Protein AF-A0A2T0BJA9-F1 (afdb_monomer)

Foldseek 3Di:
DCVVVVVVVVVVVVVVVVVVVVPVVPVVVVVVVVVVVVVVVVVVVVVVVVVVVVVVVVVVVVVVVVVVVVVVPDDDDDPPPPPDDPPDDDDDDDDDDPVVVVVVLVPDDLLVVLVVCVVVVDDLVVNCVVSVNDSVVSVVSVVVPPD

Mean predicted aligned error: 21.57 Å

pLDDT: mean 74.93, std 18.42, range [36.31, 97.69]

Structure (mmCIF, N/CA/C/O backbone):
data_AF-A0A2T0BJA9-F1
#
_entry.id   AF-A0A2T0BJA9-F1
#
loop_
_atom_site.group_PDB
_atom_site.id
_atom_site.type_symbol
_atom_site.label_atom_id
_atom_site.label_alt_id
_atom_site.label_comp_id
_atom_site.label_asym_id
_atom_site.label_entity_id
_atom_site.label_seq_id
_atom_site.pdbx_PDB_ins_code
_atom_site.Cartn_x
_atom_site.Cartn_y
_atom_site.Cartn_z
_atom_site.occupancy
_atom_site.B_iso_or_equiv
_atom_site.auth_seq_id
_atom_site.auth_comp_id
_atom_site.auth_asym_id
_atom_site.auth_atom_id
_atom_site.pdbx_PDB_model_num
ATOM 1 N N . MET A 1 1 ? 40.123 -14.153 -54.283 1.00 77.38 1 MET A N 1
ATOM 2 C CA . MET A 1 1 ? 40.657 -13.188 -53.294 1.00 77.38 1 MET A CA 1
ATOM 3 C C . MET A 1 1 ? 39.979 -13.432 -51.940 1.00 77.38 1 MET A C 1
ATOM 5 O O . MET A 1 1 ? 38.873 -12.943 -51.744 1.00 77.38 1 MET A O 1
ATOM 9 N N . PRO A 1 2 ? 40.587 -14.212 -51.026 1.00 87.75 2 PRO A N 1
ATOM 10 C CA . PRO A 1 2 ? 39.988 -14.612 -49.734 1.00 87.75 2 PRO A CA 1
ATOM 11 C C . PRO A 1 2 ? 39.623 -13.434 -48.807 1.00 87.75 2 PRO A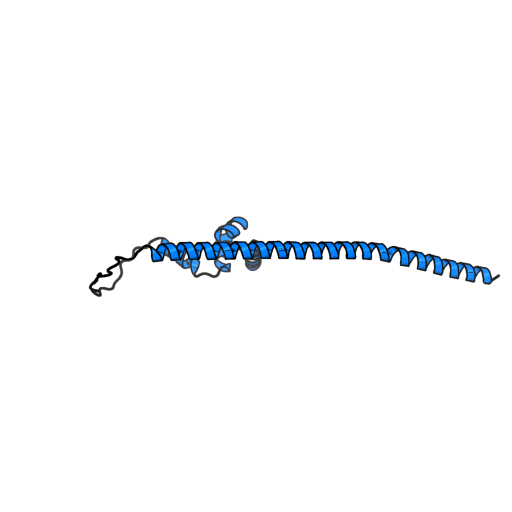 C 1
ATOM 13 O O . PRO A 1 2 ? 38.774 -13.559 -47.932 1.00 87.75 2 PRO A O 1
ATOM 16 N N . ILE A 1 3 ? 40.210 -12.264 -49.055 1.00 93.00 3 ILE A N 1
ATOM 17 C CA . ILE A 1 3 ? 40.018 -11.020 -48.299 1.00 93.00 3 ILE A CA 1
ATOM 18 C C . ILE A 1 3 ? 38.550 -10.542 -48.316 1.00 93.00 3 ILE A C 1
ATOM 20 O O . ILE A 1 3 ? 38.050 -10.044 -47.311 1.00 93.00 3 ILE A O 1
ATOM 24 N N . ILE A 1 4 ? 37.824 -10.749 -49.422 1.00 92.31 4 ILE A N 1
ATOM 25 C CA . ILE A 1 4 ? 36.409 -10.347 -49.554 1.00 92.31 4 ILE A CA 1
ATOM 26 C C . ILE A 1 4 ? 35.492 -11.154 -48.625 1.00 92.31 4 ILE A C 1
ATOM 28 O O . ILE A 1 4 ? 34.552 -10.599 -48.057 1.00 92.31 4 ILE A O 1
ATOM 32 N N . LEU A 1 5 ? 35.789 -12.443 -48.420 1.00 90.31 5 LEU A N 1
ATOM 33 C CA . LEU A 1 5 ? 35.011 -13.298 -47.519 1.00 90.31 5 LEU A CA 1
ATOM 34 C C . LEU A 1 5 ? 35.143 -12.839 -46.059 1.00 90.31 5 LEU A C 1
ATOM 36 O O . LEU A 1 5 ? 34.159 -12.809 -45.325 1.00 90.31 5 LEU A O 1
ATOM 40 N N . ILE A 1 6 ? 36.353 -12.437 -45.661 1.00 93.38 6 ILE A N 1
ATOM 41 C CA . ILE A 1 6 ? 36.651 -11.951 -44.307 1.00 93.38 6 ILE A CA 1
ATOM 42 C C . ILE A 1 6 ? 35.906 -10.639 -44.026 1.00 93.38 6 ILE A C 1
ATOM 44 O O . ILE A 1 6 ? 35.308 -10.484 -42.962 1.00 93.38 6 ILE A O 1
ATOM 48 N N . ILE A 1 7 ? 35.884 -9.721 -44.997 1.00 95.25 7 ILE A N 1
ATOM 49 C CA . ILE A 1 7 ? 35.172 -8.439 -44.884 1.00 95.25 7 ILE A CA 1
ATOM 50 C C . ILE A 1 7 ? 33.663 -8.656 -44.731 1.00 95.25 7 ILE A C 1
ATOM 52 O O . ILE A 1 7 ? 33.044 -8.037 -43.866 1.00 95.25 7 ILE A O 1
ATOM 56 N N . MET A 1 8 ? 33.073 -9.564 -45.516 1.00 93.25 8 MET A N 1
ATOM 57 C CA . MET A 1 8 ? 31.647 -9.876 -45.388 1.00 93.25 8 MET A CA 1
ATOM 58 C C . MET A 1 8 ? 31.304 -10.533 -44.048 1.00 93.25 8 MET A C 1
ATOM 60 O O . MET A 1 8 ? 30.294 -10.181 -43.441 1.00 93.25 8 MET A O 1
ATOM 64 N N . GLY A 1 9 ? 32.158 -11.431 -43.545 1.00 93.00 9 GLY A N 1
ATOM 65 C CA . GLY A 1 9 ? 31.988 -12.027 -42.218 1.00 93.00 9 GLY A CA 1
ATOM 66 C C . GLY A 1 9 ? 32.018 -10.983 -41.097 1.00 93.00 9 GLY A C 1
ATOM 67 O O . GLY A 1 9 ? 31.141 -10.975 -40.234 1.00 93.00 9 GLY A O 1
ATOM 68 N N . ALA A 1 10 ? 32.972 -10.049 -41.147 1.00 94.06 10 ALA A N 1
ATOM 69 C CA . ALA A 1 10 ? 33.064 -8.954 -40.182 1.00 94.06 10 ALA A CA 1
ATOM 70 C C . ALA A 1 10 ? 31.842 -8.015 -40.238 1.00 94.06 10 ALA A C 1
ATOM 72 O O . ALA A 1 10 ? 31.322 -7.613 -39.195 1.00 94.06 10 ALA A O 1
ATOM 73 N N . LEU A 1 11 ? 31.343 -7.712 -41.442 1.00 94.94 11 LEU A N 1
ATOM 74 C CA . LEU A 1 11 ? 30.115 -6.935 -41.645 1.00 94.94 11 LEU A CA 1
ATOM 75 C C . LEU A 1 11 ? 28.895 -7.625 -41.029 1.00 94.94 11 LEU A C 1
ATOM 77 O O . LEU A 1 11 ? 28.136 -6.979 -40.309 1.00 94.94 11 LEU A O 1
ATOM 81 N N . LEU A 1 12 ? 28.722 -8.928 -41.259 1.00 92.38 12 LEU A N 1
ATOM 82 C CA . LEU A 1 12 ? 27.624 -9.713 -40.685 1.00 92.38 12 LEU A CA 1
ATOM 83 C C . LEU A 1 12 ? 27.652 -9.710 -39.154 1.00 92.38 12 LEU A C 1
ATOM 85 O O . LEU A 1 12 ? 26.620 -9.467 -38.530 1.00 92.38 12 LEU A O 1
ATOM 89 N N . ILE A 1 13 ? 28.827 -9.907 -38.552 1.00 92.62 13 ILE A N 1
ATOM 90 C CA . ILE A 1 13 ? 29.009 -9.850 -37.094 1.00 92.62 13 ILE A CA 1
ATOM 91 C C . ILE A 1 13 ? 28.630 -8.464 -36.560 1.00 92.62 13 ILE A C 1
ATOM 93 O O . ILE A 1 13 ? 27.876 -8.357 -35.593 1.00 92.62 13 ILE A O 1
ATOM 97 N N . PHE A 1 14 ? 29.095 -7.395 -37.214 1.00 93.81 14 PHE A N 1
ATOM 98 C CA . PHE A 1 14 ? 28.789 -6.024 -36.809 1.00 93.81 14 PHE A CA 1
ATOM 99 C C . PHE A 1 14 ? 27.290 -5.701 -36.907 1.00 93.81 14 PHE A C 1
ATOM 101 O O . PHE A 1 14 ? 26.711 -5.137 -35.974 1.00 93.81 14 PHE A O 1
ATOM 108 N N . PHE A 1 15 ? 26.643 -6.077 -38.013 1.00 91.19 15 PHE A N 1
ATOM 109 C CA . PHE A 1 15 ? 25.207 -5.875 -38.207 1.00 91.19 15 PHE A CA 1
ATOM 110 C C . PHE A 1 15 ? 24.373 -6.666 -37.196 1.00 91.19 15 PHE A C 1
ATOM 112 O O . PHE A 1 15 ? 23.424 -6.119 -36.633 1.00 91.19 15 PHE A O 1
ATOM 119 N N . ASN A 1 16 ? 24.741 -7.920 -36.930 1.00 89.25 16 ASN A N 1
ATOM 120 C CA . ASN A 1 16 ? 24.032 -8.779 -35.987 1.00 89.25 16 ASN A CA 1
ATOM 121 C C . ASN A 1 16 ? 24.165 -8.268 -34.542 1.00 89.25 16 ASN A C 1
ATOM 123 O O . ASN A 1 16 ? 23.160 -8.110 -33.850 1.00 89.25 16 ASN A O 1
ATOM 127 N N . TYR A 1 17 ? 25.376 -7.879 -34.129 1.00 88.44 17 TYR A N 1
ATOM 128 C CA . TYR A 1 17 ? 25.616 -7.265 -32.821 1.00 88.44 17 TYR A CA 1
ATOM 129 C C . TYR A 1 17 ? 24.804 -5.975 -32.625 1.00 88.44 17 TYR A C 1
ATOM 131 O O . TYR A 1 17 ? 24.186 -5.762 -31.580 1.00 88.44 17 TYR A O 1
ATOM 139 N N . LYS A 1 18 ? 24.758 -5.114 -33.651 1.00 85.38 18 LYS A N 1
ATOM 140 C CA . LYS A 1 18 ? 23.982 -3.868 -33.611 1.00 85.38 18 LYS A CA 1
ATOM 141 C C . LYS A 1 18 ? 22.472 -4.116 -33.538 1.00 85.38 18 LYS A C 1
ATOM 143 O O . LYS A 1 18 ? 21.776 -3.326 -32.903 1.00 85.38 18 LYS A O 1
ATOM 148 N N . ALA A 1 19 ? 21.971 -5.172 -34.180 1.00 83.00 19 ALA A N 1
ATOM 149 C CA . ALA A 1 19 ? 20.563 -5.552 -34.120 1.00 83.00 19 ALA A CA 1
ATOM 150 C C . ALA A 1 19 ? 20.167 -6.022 -32.710 1.00 83.00 19 ALA A C 1
ATOM 152 O O . ALA A 1 19 ? 19.215 -5.486 -32.152 1.00 83.00 19 ALA A O 1
ATOM 153 N N . ILE A 1 20 ? 20.955 -6.913 -32.097 1.00 79.31 20 ILE A N 1
ATOM 154 C CA . ILE A 1 20 ? 20.700 -7.453 -30.747 1.00 79.31 20 ILE A CA 1
ATOM 155 C C . ILE A 1 20 ? 20.652 -6.336 -29.694 1.00 79.31 20 ILE A C 1
ATOM 157 O O . ILE A 1 20 ? 19.699 -6.235 -28.925 1.00 79.31 20 ILE A O 1
ATOM 161 N N . LYS A 1 21 ? 21.628 -5.420 -29.716 1.00 75.50 21 LYS A N 1
ATOM 162 C CA . LYS A 1 21 ? 21.721 -4.327 -28.734 1.00 75.50 21 LYS A CA 1
ATOM 163 C C . LYS A 1 21 ? 20.567 -3.311 -28.822 1.00 75.50 21 LYS A C 1
ATOM 165 O O . LYS A 1 21 ? 20.347 -2.531 -27.893 1.00 75.50 21 LYS A O 1
ATOM 170 N N . LYS A 1 22 ? 19.843 -3.256 -29.945 1.00 69.56 22 LYS A N 1
ATOM 171 C CA . LYS A 1 22 ? 18.754 -2.290 -30.150 1.00 69.56 22 LYS A CA 1
ATOM 172 C C . LYS A 1 22 ? 17.497 -2.656 -29.350 1.00 69.56 22 LYS A C 1
ATOM 174 O O . LYS A 1 22 ? 16.802 -1.745 -28.901 1.00 69.56 22 LYS A O 1
ATOM 179 N N . ASP A 1 23 ? 17.254 -3.943 -29.112 1.00 64.31 23 ASP A N 1
ATOM 180 C CA . ASP A 1 23 ? 16.003 -4.434 -28.516 1.00 64.31 23 ASP A CA 1
ATOM 181 C C . ASP A 1 23 ? 15.988 -4.389 -26.976 1.00 64.31 23 ASP A C 1
ATOM 183 O O . ASP A 1 23 ? 14.931 -4.221 -26.361 1.00 64.31 23 ASP A O 1
ATOM 187 N N . GLU A 1 24 ? 17.156 -4.425 -26.331 1.00 65.44 24 GLU A N 1
ATOM 188 C CA . GLU A 1 24 ? 17.304 -4.455 -24.864 1.00 65.44 24 GLU A CA 1
ATOM 189 C C . GLU A 1 24 ? 16.768 -3.188 -24.163 1.00 65.44 24 GLU A C 1
ATOM 191 O O . GLU A 1 24 ? 16.335 -3.220 -23.004 1.00 65.44 24 GLU A O 1
ATOM 196 N N . ASN A 1 25 ? 16.741 -2.060 -24.878 1.00 68.19 25 ASN A N 1
ATOM 197 C CA . ASN A 1 25 ? 16.317 -0.768 -24.331 1.00 68.19 25 ASN A CA 1
ATOM 198 C C . ASN A 1 25 ? 14.789 -0.632 -24.216 1.00 68.19 25 ASN A C 1
ATOM 200 O O . ASN A 1 25 ? 14.304 0.160 -23.407 1.00 68.19 25 ASN A O 1
ATOM 204 N N . THR A 1 26 ? 14.016 -1.399 -24.991 1.00 76.69 26 THR A N 1
ATOM 205 C CA . THR A 1 26 ? 12.551 -1.252 -25.055 1.00 76.69 26 THR A CA 1
ATOM 206 C C . THR A 1 26 ? 11.876 -1.897 -23.847 1.00 76.69 26 THR A C 1
ATOM 208 O O . THR A 1 26 ? 11.103 -1.246 -23.143 1.00 76.69 26 THR A O 1
ATOM 211 N N . PHE A 1 27 ? 12.211 -3.155 -23.547 1.00 81.69 27 PHE A N 1
ATOM 212 C CA . PHE A 1 27 ? 11.632 -3.877 -22.410 1.00 81.69 27 PHE A CA 1
ATOM 213 C C . PHE A 1 27 ? 12.085 -3.291 -21.066 1.00 81.69 27 PHE A C 1
ATOM 215 O O . PHE A 1 27 ? 11.270 -3.090 -20.165 1.00 81.69 27 PHE A O 1
ATOM 222 N N . SER A 1 28 ? 13.368 -2.932 -20.958 1.00 83.50 28 SER A N 1
ATOM 223 C CA . SER A 1 28 ? 13.940 -2.319 -19.754 1.00 83.50 28 SER A CA 1
ATOM 224 C C . SER A 1 28 ? 13.260 -0.994 -19.399 1.00 83.50 28 SER A C 1
ATOM 226 O O . SER A 1 28 ? 12.970 -0.738 -18.228 1.00 83.50 28 SER A O 1
ATOM 228 N N . ASN A 1 29 ? 12.938 -0.168 -20.401 1.00 85.06 29 ASN A N 1
ATOM 229 C CA . ASN A 1 29 ? 12.218 1.087 -20.185 1.00 85.06 29 ASN A CA 1
ATOM 230 C C . ASN A 1 29 ? 10.774 0.864 -19.723 1.00 85.06 29 ASN A C 1
ATOM 232 O O . ASN A 1 29 ? 10.329 1.533 -18.788 1.00 85.06 29 ASN A O 1
ATOM 236 N N . VAL A 1 30 ? 10.056 -0.090 -20.324 1.00 86.38 30 VAL A N 1
ATOM 237 C CA . VAL A 1 30 ? 8.686 -0.438 -19.910 1.00 86.38 30 VAL A CA 1
ATOM 238 C C . VAL A 1 30 ? 8.671 -0.980 -18.478 1.00 86.38 30 VAL A C 1
ATOM 240 O O . VAL A 1 30 ? 7.840 -0.567 -17.668 1.00 86.38 30 VAL A O 1
ATOM 243 N N . LEU A 1 31 ? 9.630 -1.842 -18.127 1.00 86.31 31 LEU A N 1
ATOM 244 C CA . LEU A 1 31 ? 9.762 -2.385 -16.776 1.00 86.31 31 LEU A CA 1
ATOM 245 C C . LEU A 1 31 ? 10.079 -1.289 -15.752 1.00 86.31 31 LEU A C 1
ATOM 247 O O . LEU A 1 31 ? 9.467 -1.245 -14.686 1.00 86.31 31 LEU A O 1
ATOM 251 N N . LYS A 1 32 ? 10.996 -0.372 -16.083 1.00 87.75 32 LYS A N 1
ATOM 252 C CA . LYS A 1 32 ? 11.338 0.776 -15.233 1.00 87.75 32 LYS A CA 1
ATOM 253 C C . LYS A 1 32 ? 10.132 1.689 -15.005 1.00 87.75 32 LYS A C 1
ATOM 255 O O . LYS A 1 32 ? 9.915 2.131 -13.879 1.00 87.75 32 LYS A O 1
ATOM 260 N N . TYR A 1 33 ? 9.344 1.950 -16.049 1.00 86.00 33 TYR A N 1
ATOM 261 C CA . TYR A 1 33 ? 8.125 2.749 -15.941 1.00 86.00 33 TYR A CA 1
ATOM 262 C C . TYR A 1 33 ? 7.095 2.074 -15.029 1.00 86.00 33 TYR A C 1
ATOM 264 O O . TYR A 1 33 ? 6.633 2.698 -14.077 1.00 86.00 33 TYR A O 1
ATOM 272 N N . LYS A 1 34 ? 6.810 0.787 -15.260 1.00 87.50 34 LYS A N 1
ATOM 273 C CA . LYS A 1 34 ? 5.849 0.017 -14.460 1.00 87.50 34 LYS A CA 1
ATOM 274 C C . LYS A 1 34 ? 6.280 -0.117 -12.998 1.00 87.50 34 LYS A C 1
ATOM 276 O O . LYS A 1 34 ? 5.452 -0.004 -12.105 1.00 87.50 34 LYS A O 1
ATOM 281 N N . LYS A 1 35 ? 7.577 -0.316 -12.742 1.00 85.81 35 LYS A N 1
ATOM 282 C CA . LYS A 1 35 ? 8.131 -0.368 -11.381 1.00 85.81 35 LYS A CA 1
ATOM 283 C C . LYS A 1 35 ? 7.907 0.944 -10.629 1.00 85.81 35 LYS A C 1
ATOM 285 O O . LYS A 1 35 ? 7.482 0.908 -9.484 1.00 85.81 35 LYS A O 1
ATOM 290 N N . ARG A 1 36 ? 8.170 2.084 -11.276 1.00 89.44 36 ARG A N 1
ATOM 291 C CA . ARG A 1 36 ? 7.941 3.409 -10.683 1.00 89.44 36 ARG A CA 1
ATOM 292 C C . ARG A 1 36 ? 6.461 3.652 -10.378 1.00 89.44 36 ARG A C 1
ATOM 294 O O . ARG A 1 36 ? 6.155 4.132 -9.300 1.00 89.44 36 ARG A O 1
ATOM 301 N N . ASP A 1 37 ? 5.570 3.276 -11.291 1.00 89.88 37 ASP A N 1
ATOM 302 C CA . ASP A 1 37 ? 4.120 3.419 -11.103 1.00 89.88 37 ASP A CA 1
ATOM 303 C C . ASP A 1 37 ? 3.602 2.611 -9.895 1.00 89.88 37 ASP A C 1
ATOM 305 O O . ASP A 1 37 ? 2.847 3.125 -9.073 1.00 89.88 37 ASP A O 1
ATOM 309 N N . ILE A 1 38 ? 4.093 1.376 -9.716 1.00 86.06 38 ILE A N 1
ATOM 310 C CA . ILE A 1 38 ? 3.791 0.555 -8.529 1.00 86.06 38 ILE A CA 1
ATOM 311 C C . ILE A 1 38 ? 4.291 1.234 -7.246 1.00 86.06 38 ILE A C 1
ATOM 313 O O . ILE A 1 38 ? 3.554 1.297 -6.266 1.00 86.06 38 ILE A O 1
ATOM 317 N N . THR A 1 39 ? 5.513 1.776 -7.249 1.00 91.00 39 THR A N 1
ATOM 318 C CA . THR A 1 39 ? 6.059 2.498 -6.089 1.00 91.00 39 THR A CA 1
ATOM 319 C C . THR A 1 39 ? 5.225 3.734 -5.740 1.00 91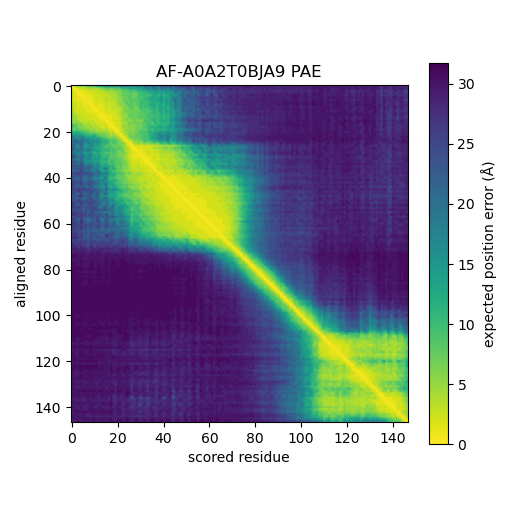.00 39 THR A C 1
ATOM 321 O O . THR A 1 39 ? 4.916 3.950 -4.570 1.00 91.00 39 THR A O 1
ATOM 324 N N . ASP A 1 40 ? 4.798 4.518 -6.732 1.00 91.81 40 ASP A N 1
ATOM 325 C CA . ASP A 1 40 ? 3.947 5.693 -6.506 1.00 91.81 40 ASP A CA 1
ATOM 326 C C . ASP A 1 40 ? 2.568 5.294 -5.946 1.00 91.81 40 ASP A C 1
ATOM 328 O O . ASP A 1 40 ? 2.017 5.979 -5.077 1.00 91.81 40 ASP A O 1
ATOM 332 N N . PHE A 1 41 ? 2.012 4.168 -6.406 1.00 93.69 41 PHE A N 1
ATOM 333 C CA . PHE A 1 41 ? 0.768 3.610 -5.876 1.00 93.69 41 PHE A CA 1
ATOM 334 C C . PHE A 1 41 ? 0.906 3.163 -4.415 1.00 93.69 41 PHE A C 1
ATOM 336 O O . PHE A 1 41 ? 0.050 3.492 -3.594 1.00 93.69 41 PHE A O 1
ATOM 343 N N . GLU A 1 42 ? 1.988 2.461 -4.067 1.00 93.69 42 GLU A N 1
ATOM 344 C CA . GLU A 1 42 ? 2.266 2.029 -2.690 1.00 93.69 42 GLU A CA 1
ATOM 345 C C . GLU A 1 42 ? 2.372 3.218 -1.727 1.00 93.69 42 GLU A C 1
ATOM 347 O O . GLU A 1 42 ? 1.794 3.183 -0.639 1.00 93.69 42 GLU A O 1
ATOM 352 N N . VAL A 1 43 ? 3.038 4.301 -2.144 1.00 93.88 43 VAL A N 1
ATOM 353 C CA . VAL A 1 43 ? 3.151 5.535 -1.349 1.00 93.88 43 VAL A CA 1
ATOM 354 C C . VAL A 1 43 ? 1.780 6.177 -1.127 1.00 93.88 43 VAL A C 1
ATOM 356 O O . VAL A 1 43 ? 1.442 6.528 0.005 1.00 93.88 43 VAL A O 1
ATOM 359 N N . LYS A 1 44 ? 0.954 6.291 -2.176 1.00 95.31 44 LYS A N 1
ATOM 360 C CA . LYS A 1 44 ? -0.410 6.835 -2.057 1.00 95.31 44 LYS A CA 1
ATOM 361 C C . LYS A 1 44 ? -1.298 5.977 -1.158 1.00 95.31 44 LYS A C 1
ATOM 363 O O . LYS A 1 44 ? -2.024 6.518 -0.328 1.00 95.31 44 LYS A O 1
ATOM 368 N N . LEU A 1 45 ? -1.221 4.653 -1.282 1.00 96.12 45 LEU A N 1
ATOM 369 C CA . LEU A 1 45 ? -1.960 3.724 -0.427 1.00 96.12 45 LEU A CA 1
ATOM 370 C C . LEU A 1 45 ? -1.520 3.835 1.039 1.00 96.12 45 LEU A C 1
ATOM 372 O O . LEU A 1 45 ? -2.358 3.772 1.938 1.00 96.12 45 LEU A O 1
ATOM 376 N N . GLY A 1 46 ? -0.221 4.028 1.280 1.00 96.00 46 GLY A N 1
ATOM 377 C CA . GLY A 1 46 ? 0.325 4.311 2.605 1.00 96.00 46 GLY A CA 1
ATOM 378 C C . GLY A 1 46 ? -0.250 5.590 3.213 1.00 96.00 46 GLY A C 1
ATOM 379 O O . GLY A 1 46 ? -0.669 5.569 4.368 1.00 96.00 46 GLY A O 1
ATOM 380 N N . GLY A 1 47 ? -0.344 6.665 2.422 1.00 96.62 47 GL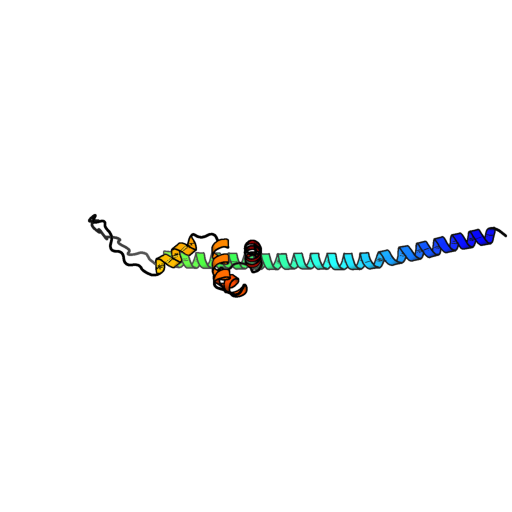Y A N 1
ATOM 381 C CA . GLY A 1 47 ? -0.996 7.915 2.826 1.00 96.62 47 GLY A CA 1
ATOM 382 C C . GLY A 1 47 ? -2.459 7.710 3.223 1.00 96.62 47 GLY A C 1
ATOM 383 O O . GLY A 1 47 ? -2.839 8.039 4.337 1.00 96.62 47 GLY A O 1
ATOM 384 N N . ILE A 1 48 ? -3.245 7.038 2.378 1.00 97.12 48 ILE A N 1
ATOM 385 C CA . ILE A 1 48 ? -4.662 6.749 2.664 1.00 97.12 48 ILE A CA 1
ATOM 386 C C . ILE A 1 48 ? -4.823 5.954 3.968 1.00 97.12 48 ILE A C 1
ATOM 388 O O . ILE A 1 48 ? -5.689 6.264 4.781 1.00 97.12 48 ILE A O 1
ATOM 392 N N . ARG A 1 49 ? -3.990 4.929 4.195 1.00 96.00 49 ARG A N 1
ATOM 393 C CA . ARG A 1 49 ? -4.041 4.141 5.439 1.00 96.00 49 ARG A CA 1
ATOM 394 C C . ARG A 1 49 ? -3.694 4.973 6.667 1.00 96.00 49 ARG A C 1
ATOM 396 O O . ARG A 1 49 ? -4.288 4.751 7.718 1.00 96.00 49 ARG A O 1
ATOM 403 N N . LYS A 1 50 ? -2.739 5.897 6.538 1.00 96.69 50 LYS A N 1
ATOM 404 C CA . LYS A 1 50 ? -2.381 6.833 7.603 1.00 96.69 50 LYS A CA 1
ATOM 405 C C . LYS A 1 50 ? -3.566 7.744 7.931 1.00 96.69 50 LYS A C 1
ATOM 407 O O . LYS A 1 50 ? -3.974 7.774 9.085 1.00 96.69 50 LYS A O 1
ATOM 412 N N . ASP A 1 51 ? -4.158 8.385 6.927 1.00 97.62 51 ASP A N 1
ATOM 413 C CA . ASP A 1 51 ? -5.293 9.299 7.109 1.00 97.62 51 ASP A CA 1
ATOM 414 C C . ASP A 1 51 ? -6.503 8.573 7.731 1.00 97.62 51 ASP A C 1
ATOM 416 O O . ASP A 1 51 ? -7.163 9.087 8.632 1.00 97.62 51 ASP A O 1
ATOM 420 N N . MET A 1 52 ? -6.764 7.328 7.310 1.00 97.19 52 MET A N 1
ATOM 421 C CA . MET A 1 52 ? -7.800 6.478 7.910 1.00 97.19 52 MET A CA 1
ATOM 422 C C . MET A 1 52 ? -7.509 6.132 9.373 1.00 97.19 52 MET A C 1
ATOM 424 O O . MET A 1 52 ? -8.427 6.129 10.190 1.00 97.19 52 MET A O 1
ATOM 428 N N . ALA A 1 53 ? -6.257 5.815 9.713 1.00 97.56 53 ALA A N 1
ATOM 429 C CA . ALA A 1 53 ? -5.869 5.502 11.085 1.00 97.56 53 ALA A CA 1
ATOM 430 C C . ALA A 1 53 ? -5.971 6.733 11.996 1.00 97.56 53 ALA A C 1
ATOM 432 O O . ALA A 1 53 ? -6.444 6.611 13.127 1.00 97.56 53 ALA A O 1
ATOM 433 N N . GLU A 1 54 ? -5.577 7.909 11.499 1.00 96.62 54 GLU A N 1
ATOM 434 C CA . GLU A 1 54 ? -5.721 9.183 12.210 1.00 96.62 54 GLU A CA 1
ATOM 435 C C . GLU A 1 54 ? -7.201 9.494 12.465 1.00 96.62 54 GLU A C 1
ATOM 437 O O . GLU A 1 54 ? -7.589 9.657 13.620 1.00 96.62 54 GLU A O 1
ATOM 442 N N . SER A 1 55 ? -8.048 9.432 11.431 1.00 97.69 55 SER A N 1
ATOM 443 C CA . SER A 1 55 ? -9.494 9.652 11.569 1.00 97.69 55 SER A CA 1
ATOM 444 C C . SER A 1 55 ? -10.168 8.643 12.509 1.00 97.69 55 SER A C 1
ATOM 446 O O . SER A 1 55 ? -10.994 9.024 13.335 1.00 97.69 55 SER A O 1
ATOM 448 N N . LEU A 1 56 ? -9.804 7.355 12.441 1.00 9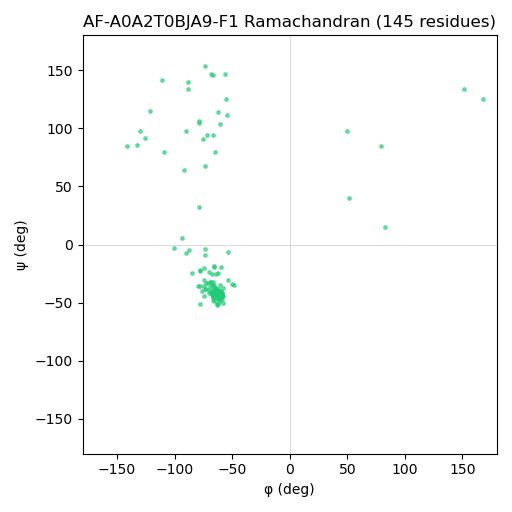7.69 56 LEU A N 1
ATOM 449 C CA . LEU A 1 56 ? -10.341 6.338 13.351 1.00 97.69 56 LEU A CA 1
ATOM 450 C C . LEU A 1 56 ? -9.940 6.608 14.807 1.00 97.69 56 LEU A C 1
ATOM 452 O O . LEU A 1 56 ? -10.754 6.426 15.711 1.00 97.69 56 LEU A O 1
ATOM 456 N N . THR A 1 57 ? -8.695 7.025 15.033 1.00 97.00 57 THR A N 1
ATOM 457 C CA . THR A 1 57 ? -8.184 7.334 16.376 1.00 97.00 57 THR A CA 1
ATOM 458 C C . THR A 1 57 ? -8.876 8.566 16.952 1.00 97.00 57 THR A C 1
ATOM 460 O O . THR A 1 57 ? -9.283 8.551 18.111 1.00 97.00 57 THR A O 1
ATOM 463 N N . GLU A 1 58 ? -9.069 9.603 16.137 1.00 97.31 58 GLU A N 1
ATOM 464 C CA . GLU A 1 58 ? -9.792 10.817 16.520 1.00 97.31 58 GLU A CA 1
ATOM 465 C C . GLU A 1 58 ? -11.243 10.505 16.907 1.00 97.31 58 GLU A C 1
ATOM 467 O O . GLU A 1 58 ? -11.688 10.888 17.987 1.00 97.31 58 GLU A O 1
ATOM 472 N N . LEU A 1 59 ? -11.948 9.699 16.104 1.00 97.69 59 LEU A N 1
ATOM 473 C CA . LEU A 1 59 ? -13.305 9.244 16.430 1.00 97.69 59 LEU A CA 1
ATOM 474 C C . LEU A 1 59 ? -13.356 8.440 17.737 1.00 97.69 59 LEU A C 1
ATOM 476 O O . LEU A 1 59 ? -14.276 8.606 18.537 1.00 97.69 59 LEU A O 1
ATOM 480 N N . GLN A 1 60 ? -12.381 7.558 17.980 1.00 96.19 60 GLN A N 1
ATOM 481 C CA . GLN A 1 60 ? -12.306 6.807 19.238 1.00 96.19 60 GLN A CA 1
ATOM 482 C C . GLN A 1 60 ? -12.104 7.731 20.440 1.00 96.19 60 GLN A C 1
ATOM 484 O O . GLN A 1 60 ? -12.718 7.516 21.488 1.00 96.19 60 GLN A O 1
ATOM 489 N N . GLN A 1 61 ? -11.267 8.756 20.290 1.00 96.06 61 GLN A N 1
ATOM 490 C CA . GLN A 1 61 ? -11.040 9.743 21.332 1.00 96.06 61 GLN A CA 1
ATOM 491 C C . GLN A 1 61 ? -12.299 10.575 21.599 1.00 96.06 61 GLN A C 1
ATOM 493 O O . GLN A 1 61 ? -12.694 10.709 22.756 1.00 96.06 61 GLN A O 1
ATOM 498 N N . GLU A 1 62 ? -12.992 11.032 20.556 1.00 95.00 62 GLU A N 1
ATOM 499 C CA . GLU A 1 62 ? -14.257 11.760 20.687 1.00 95.00 62 GLU A CA 1
ATOM 500 C C . GLU A 1 62 ? -15.321 10.916 21.412 1.00 95.00 62 GLU A C 1
ATOM 502 O O . GLU A 1 62 ? -15.973 11.387 22.346 1.00 95.00 62 GLU A O 1
ATOM 507 N N . ILE A 1 63 ? -15.458 9.629 21.066 1.00 94.31 63 ILE A N 1
ATOM 508 C CA . ILE A 1 63 ? -16.368 8.703 21.765 1.00 94.31 63 ILE A CA 1
ATOM 509 C C . ILE A 1 63 ? -16.009 8.591 23.253 1.00 94.31 63 ILE A C 1
ATOM 511 O O . ILE A 1 63 ? -16.902 8.562 24.106 1.00 94.31 63 ILE A O 1
ATOM 515 N N . LEU A 1 64 ? -14.717 8.516 23.579 1.00 93.38 64 LEU A N 1
ATOM 516 C CA . LEU A 1 64 ? -14.246 8.420 24.959 1.00 93.38 64 LEU A CA 1
ATOM 517 C C . LEU A 1 64 ? -14.551 9.702 25.739 1.00 93.38 64 LEU A C 1
ATOM 519 O O . LEU A 1 64 ? -15.067 9.625 26.853 1.00 93.38 64 LEU A O 1
ATOM 523 N N . GLU A 1 65 ? -14.313 10.868 25.145 1.00 93.25 65 GLU A N 1
ATOM 524 C CA . GLU A 1 65 ? -14.650 12.166 25.733 1.00 93.25 65 GLU A CA 1
ATOM 525 C C . GLU A 1 65 ? -16.160 12.295 25.976 1.00 93.25 65 GLU A C 1
ATOM 527 O O . GLU A 1 65 ? -16.587 12.690 27.063 1.00 93.25 65 GLU A O 1
ATOM 532 N N . LEU A 1 66 ? -16.997 11.890 25.016 1.00 90.75 66 LEU A N 1
ATOM 533 C CA . LEU A 1 66 ? -18.453 11.864 25.179 1.00 90.75 66 LEU A CA 1
ATOM 534 C C . LEU A 1 66 ? -18.898 10.902 26.290 1.00 90.75 66 LEU A C 1
ATOM 536 O O . LEU A 1 66 ? -19.828 11.217 27.038 1.00 90.75 66 LEU A O 1
ATOM 540 N N . LYS A 1 67 ? -18.247 9.741 26.420 1.00 87.62 67 LYS A N 1
ATOM 541 C CA . LYS A 1 67 ? -18.532 8.760 27.476 1.00 87.62 67 LYS A CA 1
ATOM 542 C C . LYS A 1 67 ? -18.191 9.318 28.858 1.00 87.62 67 LYS A C 1
ATOM 544 O O . LYS A 1 67 ? -19.030 9.247 29.753 1.00 87.62 67 LYS A O 1
ATOM 549 N N . THR A 1 68 ? -17.007 9.903 29.023 1.00 84.50 68 THR A N 1
ATOM 550 C CA . THR A 1 68 ? -16.569 10.525 30.283 1.00 84.50 68 THR A CA 1
ATOM 551 C C . THR A 1 68 ? -17.489 11.682 30.672 1.00 84.50 68 THR A C 1
ATOM 553 O O . THR A 1 68 ? -18.019 11.703 31.779 1.00 84.50 68 THR A O 1
ATOM 556 N N . ASN A 1 69 ? -17.823 12.562 29.722 1.00 79.19 69 ASN A N 1
ATOM 557 C CA . ASN A 1 69 ? -18.737 13.685 29.952 1.00 79.19 69 ASN A CA 1
ATOM 558 C C . ASN A 1 69 ? -20.165 13.261 30.353 1.00 79.19 69 ASN A C 1
ATOM 560 O O . ASN A 1 69 ? -20.883 14.053 30.966 1.00 79.19 69 ASN A O 1
ATOM 564 N N . ARG A 1 70 ? -20.613 12.045 30.001 1.00 72.44 70 ARG A N 1
ATOM 565 C CA . ARG A 1 70 ? -21.888 11.485 30.488 1.00 72.44 70 ARG A CA 1
ATOM 566 C C . ARG A 1 70 ? -21.780 10.922 31.904 1.00 72.44 70 ARG A C 1
ATOM 568 O O . ARG A 1 70 ? -22.741 11.051 32.653 1.00 72.44 70 ARG A O 1
ATOM 575 N N . ILE A 1 71 ? -20.645 10.320 32.261 1.00 64.31 71 ILE A N 1
ATOM 576 C CA . ILE A 1 71 ? -20.403 9.755 33.599 1.00 64.31 71 ILE A CA 1
ATOM 577 C C . ILE A 1 71 ? -20.260 10.879 34.638 1.00 64.31 71 ILE A C 1
ATOM 579 O O . ILE A 1 71 ? -20.873 10.811 35.699 1.00 64.31 71 ILE A O 1
ATOM 583 N N . ASP A 1 72 ? -19.561 11.964 34.300 1.00 60.50 72 ASP A N 1
ATOM 584 C CA . ASP A 1 72 ? -19.308 13.074 35.232 1.00 60.50 72 ASP A CA 1
ATOM 585 C C . ASP A 1 72 ? -20.537 13.968 35.497 1.00 60.50 72 ASP A C 1
ATOM 587 O O . ASP A 1 72 ? -20.520 14.808 36.397 1.00 60.50 72 ASP A O 1
ATOM 591 N N . ARG A 1 73 ? -2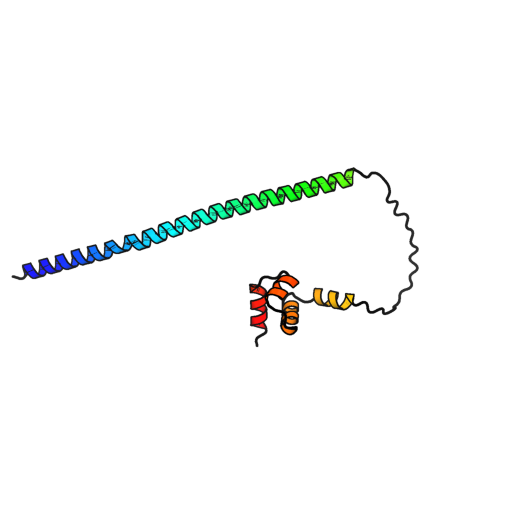1.634 13.795 34.744 1.00 59.69 73 ARG A N 1
ATOM 592 C CA . ARG A 1 73 ? -22.874 14.581 34.902 1.00 59.69 73 ARG A CA 1
ATOM 593 C C . ARG A 1 73 ? -23.928 13.949 35.813 1.00 59.69 73 ARG A C 1
ATOM 595 O O . ARG A 1 73 ? -25.010 14.521 35.918 1.00 59.69 73 ARG A O 1
ATOM 602 N N . ASN A 1 74 ? -23.644 12.833 36.490 1.00 52.97 74 ASN A N 1
ATOM 603 C CA . ASN A 1 74 ? -24.624 12.200 37.376 1.00 52.97 74 ASN A CA 1
ATOM 604 C C . ASN A 1 74 ? -24.047 11.812 38.752 1.00 52.97 74 ASN A C 1
ATOM 606 O O . ASN A 1 74 ? -23.681 10.656 38.960 1.00 52.97 74 ASN A O 1
ATOM 610 N N . PRO A 1 75 ? -24.009 12.723 39.742 1.00 58.31 75 PRO A N 1
ATOM 611 C CA . PRO A 1 75 ? -23.940 12.318 41.131 1.00 58.31 75 PRO A CA 1
ATOM 612 C C . PRO A 1 75 ? -25.379 12.169 41.640 1.00 58.31 75 PRO A C 1
ATOM 614 O O . PRO A 1 75 ? -25.990 13.182 41.962 1.00 58.31 75 PRO A O 1
ATOM 617 N N . LEU A 1 76 ? -25.922 10.942 41.669 1.00 55.56 76 LEU A N 1
ATOM 618 C CA . LEU A 1 76 ? -26.874 10.410 42.672 1.00 55.56 76 LEU A CA 1
ATOM 619 C C . LEU A 1 76 ? -27.814 9.323 42.111 1.00 55.56 76 LEU A C 1
ATOM 621 O O . LEU A 1 76 ? -28.482 9.514 41.100 1.00 55.56 76 LEU A O 1
ATOM 625 N N . GLN A 1 77 ? -27.915 8.261 42.921 1.00 53.22 77 GLN A N 1
ATOM 626 C CA . GLN A 1 77 ? -28.934 7.204 42.991 1.00 53.22 77 GLN A CA 1
ATOM 627 C C . GLN A 1 77 ? -28.872 6.055 41.981 1.00 53.22 77 GLN A C 1
ATOM 629 O O . GLN A 1 77 ? -29.663 5.986 41.052 1.00 53.22 77 GLN A O 1
ATOM 634 N N . GLU A 1 78 ? -28.062 5.052 42.320 1.00 51.81 78 GLU A N 1
ATOM 635 C CA . GLU A 1 78 ? -28.568 3.677 42.398 1.00 51.81 78 GLU A CA 1
ATOM 636 C C . GLU A 1 78 ? -28.228 3.143 43.799 1.00 51.81 78 GLU A C 1
ATOM 638 O O . GLU A 1 78 ? -27.127 2.669 44.072 1.00 51.81 78 GLU A O 1
ATOM 643 N N . GLU A 1 79 ? -29.161 3.324 44.740 1.00 50.22 79 GLU A N 1
ATOM 644 C CA . GLU A 1 79 ? -29.211 2.467 45.922 1.00 50.22 79 GLU A CA 1
ATOM 645 C C . GLU A 1 79 ? -29.712 1.094 45.469 1.00 50.22 79 GLU A C 1
ATOM 647 O O . GLU A 1 79 ? -30.917 0.850 45.422 1.00 50.22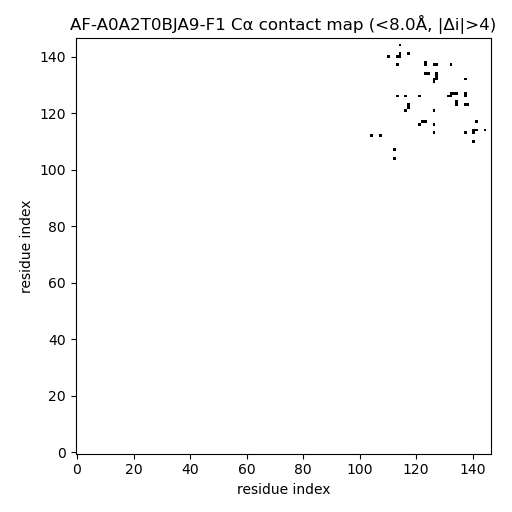 79 GLU A O 1
ATOM 652 N N . ASP A 1 80 ? -28.792 0.179 45.171 1.00 47.81 80 ASP A N 1
ATOM 653 C CA . ASP A 1 80 ? -29.096 -1.250 45.073 1.00 47.81 80 ASP A CA 1
ATOM 654 C C . ASP A 1 80 ? -29.320 -1.832 46.482 1.00 47.81 80 ASP A C 1
ATOM 656 O O . ASP A 1 80 ? -28.561 -2.644 47.008 1.00 47.81 80 ASP A O 1
ATOM 660 N N . ASN A 1 81 ? -30.410 -1.401 47.117 1.00 49.47 81 ASN A N 1
ATOM 661 C CA . ASN A 1 81 ? -31.030 -2.082 48.248 1.00 49.47 81 ASN A CA 1
ATOM 662 C C . ASN A 1 81 ? -32.111 -3.040 47.723 1.00 49.47 81 ASN A C 1
ATOM 664 O O . ASN A 1 81 ? -33.295 -2.888 48.021 1.00 49.47 81 ASN A O 1
ATOM 668 N N . LEU A 1 82 ? -31.715 -4.061 46.959 1.00 40.22 82 LEU A N 1
ATOM 669 C CA . LEU A 1 82 ? -32.587 -5.196 46.659 1.00 40.22 82 LEU A CA 1
ATOM 670 C C . LEU A 1 82 ? -32.080 -6.443 47.393 1.00 40.22 82 LEU A C 1
ATOM 672 O O . LEU A 1 82 ? -31.427 -7.321 46.836 1.00 40.22 82 LEU A O 1
ATOM 676 N N . ASN A 1 83 ? -32.412 -6.514 48.685 1.00 44.62 83 ASN A N 1
ATOM 677 C CA . ASN A 1 83 ? -32.383 -7.749 49.470 1.00 44.62 83 ASN A CA 1
ATOM 678 C C . ASN A 1 83 ? -33.427 -8.732 48.901 1.00 44.62 83 ASN A C 1
ATOM 680 O O . ASN A 1 83 ? -34.532 -8.875 49.429 1.00 44.62 83 ASN A O 1
ATOM 684 N N . LEU A 1 84 ? -33.095 -9.411 47.804 1.00 41.38 84 LEU A N 1
ATOM 685 C CA . LEU A 1 84 ? -33.830 -10.585 47.348 1.00 41.38 84 LEU A CA 1
ATOM 686 C C . LEU A 1 84 ? -33.382 -11.780 48.189 1.00 41.38 84 LEU A C 1
ATOM 688 O O . LEU A 1 84 ? -32.287 -12.313 48.020 1.00 41.38 84 LEU A O 1
ATOM 692 N N . LYS A 1 85 ? -34.247 -12.191 49.121 1.00 47.06 85 LYS A N 1
ATOM 693 C CA . LYS A 1 85 ? -34.154 -13.486 49.799 1.00 47.06 85 LYS A CA 1
ATOM 694 C C . LYS A 1 85 ? -34.097 -14.584 48.735 1.00 47.06 85 LYS A C 1
ATOM 696 O O . LYS A 1 85 ? -35.078 -14.820 48.034 1.00 47.06 85 LYS A O 1
ATOM 701 N N . ILE A 1 86 ? -32.945 -15.234 48.617 1.00 39.50 86 ILE A N 1
ATOM 702 C CA . ILE A 1 86 ? -32.769 -16.433 47.801 1.00 39.50 86 ILE A CA 1
ATOM 703 C C . ILE A 1 86 ? -33.419 -17.588 48.568 1.00 39.50 86 ILE A C 1
ATOM 705 O O . ILE A 1 86 ? -32.777 -18.234 49.395 1.00 39.50 86 ILE A O 1
ATOM 709 N N . ASP A 1 87 ? -34.703 -17.831 48.310 1.00 38.56 87 ASP A N 1
ATOM 710 C CA . ASP A 1 87 ? -35.316 -19.120 48.618 1.00 38.56 87 ASP A CA 1
ATOM 711 C C . ASP A 1 87 ? -34.913 -20.105 47.516 1.00 38.56 87 ASP A C 1
ATOM 713 O O . ASP A 1 87 ? -35.369 -20.048 46.373 1.00 38.56 87 ASP A O 1
ATOM 717 N N . ASN A 1 88 ? -34.004 -21.011 47.874 1.00 46.72 88 ASN A N 1
ATOM 718 C CA . ASN A 1 88 ? -33.622 -22.156 47.062 1.00 46.72 88 ASN A CA 1
ATOM 719 C C . ASN A 1 88 ? -34.843 -23.052 46.805 1.00 46.72 88 ASN A C 1
ATOM 721 O O . ASN A 1 88 ? -35.221 -23.852 47.662 1.00 46.72 88 ASN A O 1
ATOM 725 N N . LYS A 1 89 ? -35.413 -22.989 45.599 1.00 39.47 89 LYS A N 1
ATOM 726 C CA . LYS A 1 89 ? -36.210 -24.091 45.051 1.00 39.47 89 LYS A CA 1
ATOM 727 C C . LYS A 1 89 ? -35.952 -24.263 43.555 1.00 39.47 89 LYS A C 1
ATOM 729 O O . LYS A 1 89 ? -36.659 -23.749 42.697 1.00 39.47 89 LYS A O 1
ATOM 734 N N . ILE A 1 90 ? -34.886 -25.006 43.285 1.00 42.59 90 ILE A N 1
ATOM 735 C CA . ILE A 1 90 ? -34.635 -25.731 42.039 1.00 42.59 90 ILE A CA 1
ATOM 736 C C . ILE A 1 90 ? -35.840 -26.660 41.794 1.00 42.59 90 ILE A C 1
ATOM 738 O O . ILE A 1 90 ? -36.225 -27.384 42.708 1.00 42.59 90 ILE A O 1
ATOM 742 N N . GLU A 1 91 ? -36.505 -26.581 40.636 1.00 36.72 91 GLU A N 1
ATOM 743 C CA . GLU A 1 91 ? -36.351 -27.537 39.518 1.00 36.72 91 GLU A CA 1
ATOM 744 C C . GLU A 1 91 ? -37.464 -27.363 38.454 1.00 36.72 91 GLU A C 1
ATOM 746 O O . GLU A 1 91 ? -38.654 -27.391 38.755 1.00 36.72 91 GLU A O 1
ATOM 751 N N . SER A 1 92 ? -37.005 -27.168 37.211 1.00 44.88 92 SER A N 1
ATOM 752 C CA . SER A 1 92 ? -37.569 -27.623 35.926 1.00 44.88 92 SER A CA 1
ATOM 753 C C . SER A 1 92 ? -39.055 -27.385 35.589 1.00 44.88 92 SER A C 1
ATOM 755 O O . SER A 1 92 ? -39.924 -28.224 35.809 1.00 44.88 92 SER A O 1
ATOM 757 N N . ILE A 1 93 ? -39.315 -26.315 34.827 1.00 36.31 93 ILE A N 1
ATOM 758 C CA . ILE A 1 93 ? -40.407 -26.294 33.843 1.00 36.31 93 ILE A CA 1
ATOM 759 C C . ILE A 1 93 ? -39.792 -26.001 32.475 1.00 36.31 93 ILE A C 1
ATOM 761 O O . ILE A 1 93 ? -39.191 -24.955 32.246 1.00 36.31 93 ILE A O 1
ATOM 765 N N . VAL A 1 94 ? -39.909 -27.004 31.609 1.00 47.94 94 VAL A N 1
ATOM 766 C CA . VAL A 1 94 ? -39.620 -26.974 30.179 1.00 47.94 94 VAL A CA 1
ATOM 767 C C . VAL A 1 94 ? -40.557 -25.964 29.527 1.00 47.94 94 VAL A C 1
ATOM 769 O O . VAL A 1 94 ? -41.760 -26.198 29.474 1.00 47.94 94 VAL A O 1
ATOM 772 N N . ASP A 1 95 ? -39.998 -24.875 29.011 1.00 41.00 95 ASP A N 1
ATOM 773 C CA . ASP A 1 95 ? -40.656 -24.025 28.025 1.00 41.00 95 ASP A CA 1
ATOM 774 C C . ASP A 1 95 ? -39.650 -23.825 26.892 1.00 41.00 95 ASP A C 1
ATOM 776 O O . ASP A 1 95 ? -38.684 -23.068 27.002 1.00 41.00 95 ASP A O 1
ATOM 780 N N . VAL A 1 96 ? -39.820 -24.633 25.845 1.00 47.94 96 VAL A N 1
ATOM 781 C CA . VAL A 1 96 ? -39.001 -24.616 24.633 1.00 47.94 96 VAL A CA 1
ATOM 782 C C . VAL A 1 96 ? -39.271 -23.290 23.927 1.00 47.94 96 VAL A C 1
ATOM 784 O O . VAL A 1 96 ? -40.231 -23.160 23.173 1.00 47.94 96 VAL A O 1
ATOM 787 N N . LYS A 1 97 ? -38.432 -22.290 24.203 1.00 43.91 97 LYS A N 1
ATOM 788 C CA . LYS A 1 97 ? -38.368 -21.056 23.424 1.00 43.91 97 LYS A CA 1
ATOM 789 C C . LYS A 1 97 ? -37.389 -21.266 22.277 1.00 43.91 97 LYS A C 1
ATOM 791 O O . LYS A 1 97 ? -36.282 -21.761 22.463 1.00 43.91 97 LYS A O 1
ATOM 796 N N . GLU A 1 98 ? -37.813 -20.858 21.089 1.00 49.94 98 GLU A N 1
ATOM 797 C CA . GLU A 1 98 ? -37.129 -20.966 19.790 1.00 49.94 98 GLU A CA 1
ATOM 798 C C . GLU A 1 98 ? -35.697 -20.370 19.760 1.00 49.94 98 GLU A C 1
ATOM 800 O O . GLU A 1 98 ? -34.956 -20.554 18.795 1.00 49.94 98 GLU A O 1
ATOM 805 N N . GLU A 1 99 ? -35.267 -19.717 20.841 1.00 46.94 99 GLU A N 1
ATOM 806 C CA . GLU A 1 99 ? -33.927 -19.166 21.064 1.00 46.94 99 GLU A CA 1
ATOM 807 C C . GLU A 1 99 ? -32.830 -20.242 21.210 1.00 46.94 99 GLU A C 1
ATOM 809 O O . GLU A 1 99 ? -31.670 -19.995 20.860 1.00 46.94 99 GLU A O 1
ATOM 814 N N . ASP A 1 100 ? -33.170 -21.463 21.638 1.00 43.16 100 ASP A N 1
ATOM 815 C CA . ASP A 1 100 ? -32.176 -22.531 21.841 1.00 43.16 100 ASP A CA 1
ATOM 816 C C . ASP A 1 100 ? -31.645 -23.146 20.537 1.00 43.16 100 ASP A C 1
ATOM 818 O O . ASP A 1 100 ? -30.546 -23.712 20.511 1.00 43.16 100 ASP A O 1
ATOM 822 N N . 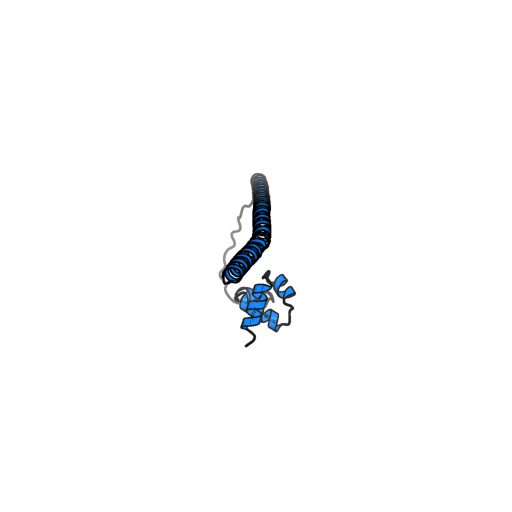VAL A 1 101 ? -32.361 -23.004 19.418 1.00 49.31 101 VAL A N 1
ATOM 823 C CA . VAL A 1 101 ? -31.860 -23.473 18.113 1.00 49.31 101 VAL A CA 1
ATOM 824 C C . VAL A 1 101 ? -30.754 -22.544 17.604 1.00 49.31 101 VAL A C 1
ATOM 826 O O . VAL A 1 101 ? -29.734 -23.003 17.088 1.00 49.31 101 VAL A O 1
ATOM 829 N N . ILE A 1 102 ? -30.898 -21.235 17.826 1.00 50.19 102 ILE A N 1
ATOM 830 C CA . ILE A 1 102 ? -29.946 -20.224 17.346 1.00 50.19 102 ILE A CA 1
ATOM 831 C C . ILE A 1 102 ? -28.642 -20.281 18.159 1.00 50.19 102 ILE A C 1
ATOM 833 O O . ILE A 1 102 ? -27.546 -20.214 17.594 1.00 50.19 102 ILE A O 1
ATOM 837 N N . ASN A 1 103 ? -28.733 -20.512 19.472 1.00 47.19 103 ASN A N 1
ATOM 838 C CA . ASN A 1 103 ? -27.550 -20.637 20.329 1.00 47.19 103 ASN A CA 1
ATOM 839 C C . ASN A 1 103 ? -26.736 -21.920 20.086 1.00 47.19 103 ASN A C 1
ATOM 841 O O . ASN A 1 103 ? -25.526 -21.930 20.331 1.00 47.19 103 ASN A O 1
ATOM 845 N N . ASN A 1 104 ? -27.345 -22.979 19.542 1.00 45.94 104 ASN A N 1
ATOM 846 C CA . ASN A 1 104 ? -26.612 -24.185 19.144 1.00 45.94 104 ASN A CA 1
ATOM 847 C C . ASN A 1 104 ? -25.852 -24.028 17.816 1.00 45.94 104 ASN A C 1
ATOM 849 O O . ASN A 1 104 ? -24.851 -24.716 17.606 1.00 45.94 104 ASN A O 1
ATOM 853 N N . ILE A 1 105 ? -26.246 -23.086 16.954 1.00 49.16 105 ILE A N 1
ATOM 854 C CA . ILE A 1 105 ? -25.488 -22.748 15.739 1.00 49.16 105 ILE A CA 1
ATOM 855 C C . ILE A 1 105 ? -24.238 -21.935 16.101 1.00 49.16 105 ILE A C 1
ATOM 857 O O . ILE A 1 105 ? -23.172 -22.161 15.531 1.00 49.16 105 ILE A O 1
ATOM 861 N N . SER A 1 106 ? -24.317 -21.057 17.107 1.00 48.94 106 SER A N 1
ATOM 862 C CA . SER A 1 106 ? -23.203 -20.188 17.532 1.00 48.94 106 SER A CA 1
ATOM 863 C C . SER A 1 106 ? -22.000 -20.946 18.130 1.00 48.94 106 SER A C 1
ATOM 865 O O . SER A 1 106 ? -20.882 -20.432 18.153 1.00 48.94 106 SER A O 1
ATOM 867 N N . LYS A 1 107 ? -22.186 -22.205 18.560 1.00 52.47 107 LYS A N 1
ATOM 868 C CA . LYS A 1 107 ? -21.095 -23.083 19.030 1.00 52.47 107 LYS A CA 1
ATOM 869 C C . LYS A 1 107 ? -20.448 -23.944 17.941 1.00 52.47 107 LYS A C 1
ATOM 871 O O . LYS A 1 107 ? -19.442 -24.596 18.221 1.00 52.47 107 LYS A O 1
ATOM 876 N N . LYS A 1 108 ? -20.987 -23.967 16.720 1.00 59.88 108 LYS A N 1
ATOM 877 C CA . LYS A 1 108 ? -20.396 -24.716 15.606 1.00 59.88 108 LYS A CA 1
ATOM 878 C C . LYS A 1 108 ? -19.374 -23.862 14.865 1.00 59.88 108 LYS A C 1
ATOM 880 O O . LYS A 1 108 ? -19.564 -22.665 14.668 1.00 59.88 108 LYS A O 1
ATOM 885 N N . GLY A 1 109 ? -18.261 -24.481 14.471 1.00 67.81 109 GLY A N 1
ATOM 886 C CA . GLY A 1 109 ? -17.189 -23.792 13.756 1.00 67.81 109 GLY A CA 1
ATOM 887 C C . GLY A 1 109 ? -17.711 -23.120 12.483 1.00 67.81 109 GLY A C 1
ATOM 888 O O . GLY A 1 109 ? -18.600 -23.651 11.819 1.00 67.81 109 GLY A O 1
ATOM 889 N N . LYS A 1 110 ? -17.135 -21.970 12.113 1.00 69.56 110 LYS A N 1
ATOM 890 C CA . LYS A 1 110 ? -17.544 -21.167 10.940 1.00 69.56 110 LYS A CA 1
ATOM 891 C C . LYS A 1 110 ? -17.701 -22.001 9.657 1.00 69.56 110 LYS A C 1
ATOM 893 O O . LYS A 1 110 ? -18.601 -21.759 8.864 1.00 69.56 110 LYS A O 1
ATOM 898 N N . SER A 1 111 ? -16.871 -23.029 9.472 1.00 70.56 111 SER A N 1
ATOM 899 C CA . SER A 1 111 ? -16.941 -23.952 8.329 1.00 70.56 111 SER A CA 1
ATOM 900 C C . SER A 1 111 ? -18.197 -24.829 8.307 1.00 70.56 111 SER A C 1
ATOM 902 O O . SER A 1 111 ? -18.685 -25.168 7.234 1.00 70.56 111 SER A O 1
ATOM 904 N N . GLU A 1 112 ? -18.728 -25.202 9.470 1.00 75.44 112 GLU A N 1
ATOM 905 C CA . GLU A 1 112 ? -19.927 -26.035 9.589 1.00 75.44 112 GLU A CA 1
ATOM 906 C C . GLU A 1 112 ? -21.197 -25.210 9.351 1.00 75.44 112 GLU A C 1
ATOM 908 O O . GLU A 1 112 ? -22.103 -25.669 8.666 1.00 75.44 112 GLU A O 1
ATOM 913 N N . GLN A 1 113 ? -21.202 -23.949 9.795 1.00 76.38 113 GLN A N 1
ATOM 914 C CA . GLN A 1 113 ? -22.253 -22.981 9.469 1.00 76.38 113 GLN A CA 1
ATOM 915 C C . GLN A 1 113 ? -22.308 -22.685 7.959 1.00 76.38 113 GLN A C 1
ATOM 917 O O . GLN A 1 113 ? -23.386 -22.649 7.372 1.00 76.38 113 GLN A O 1
ATOM 922 N N . ILE A 1 114 ? -21.148 -22.527 7.300 1.00 77.50 114 ILE A N 1
ATOM 923 C CA . ILE A 1 114 ? -21.086 -22.369 5.836 1.00 77.50 114 ILE A CA 1
ATOM 924 C C . ILE A 1 114 ? -21.630 -23.617 5.133 1.00 77.50 114 ILE A C 1
ATOM 926 O O . ILE A 1 114 ? -22.359 -23.489 4.153 1.00 77.50 114 ILE A O 1
ATOM 930 N N . LYS A 1 115 ? -21.303 -24.818 5.628 1.00 77.38 115 LYS A N 1
ATOM 931 C CA . LYS A 1 115 ? -21.820 -26.075 5.072 1.00 77.38 115 LYS A CA 1
ATOM 932 C C . LYS A 1 115 ? -23.344 -26.135 5.148 1.00 77.38 115 LYS A C 1
ATOM 934 O O . LYS A 1 115 ? -23.985 -26.417 4.148 1.00 77.38 115 LYS A O 1
ATOM 939 N N . GLU A 1 116 ? -23.908 -25.825 6.309 1.00 79.00 116 GLU A N 1
ATOM 940 C CA . GLU A 1 116 ? -25.353 -25.871 6.530 1.00 79.00 116 GLU A CA 1
ATOM 941 C C . GLU A 1 116 ? -26.097 -24.887 5.617 1.00 79.00 116 GLU A C 1
ATOM 943 O O . GLU A 1 116 ? -27.121 -25.225 5.033 1.00 79.00 116 GLU A O 1
ATOM 948 N N . LEU A 1 117 ? -25.548 -23.684 5.420 1.00 78.38 117 LEU A N 1
ATOM 949 C CA . LEU A 1 117 ? -26.131 -22.693 4.515 1.00 78.38 117 LEU A CA 1
ATOM 950 C C . LEU A 1 117 ? -25.988 -23.079 3.034 1.00 78.38 117 LEU A C 1
ATOM 952 O O . LEU A 1 117 ? -26.879 -22.784 2.239 1.00 78.38 117 LEU A O 1
ATOM 956 N N . LEU A 1 118 ? -24.906 -23.766 2.656 1.00 79.69 118 LEU A N 1
ATOM 957 C CA . LEU A 1 118 ? -24.771 -24.343 1.315 1.00 79.69 118 LEU A CA 1
ATOM 958 C C . LEU A 1 118 ? -25.772 -25.490 1.095 1.00 79.69 118 LEU A C 1
ATOM 960 O O . LEU A 1 118 ? -26.375 -25.557 0.026 1.00 79.69 118 LEU A O 1
ATOM 964 N N . ASP A 1 119 ? -25.986 -26.342 2.101 1.00 78.94 119 ASP A N 1
ATOM 965 C CA . ASP A 1 119 ? -26.953 -27.450 2.061 1.00 78.94 119 ASP A CA 1
ATOM 966 C C . ASP A 1 119 ? -28.408 -26.934 2.032 1.00 78.94 119 ASP A C 1
ATOM 968 O O . ASP A 1 119 ? -29.263 -27.521 1.371 1.00 78.94 119 ASP A O 1
ATOM 972 N N . MET A 1 120 ? -28.681 -25.790 2.671 1.00 76.94 120 MET A N 1
ATOM 973 C CA . MET A 1 120 ? -29.958 -25.067 2.579 1.00 76.94 120 MET A CA 1
ATOM 974 C C . MET A 1 120 ? -30.168 -24.336 1.235 1.00 76.94 120 MET A C 1
ATOM 976 O O . MET A 1 120 ? -31.236 -23.769 1.013 1.00 76.94 120 MET A O 1
ATOM 980 N N . GLY A 1 121 ? -29.184 -24.348 0.328 1.00 73.69 121 GLY A N 1
ATOM 981 C CA . GLY A 1 121 ? -29.308 -23.786 -1.021 1.00 73.69 121 GLY A CA 1
ATOM 982 C C . GLY A 1 121 ? -29.082 -22.274 -1.129 1.00 73.69 121 GLY A C 1
ATOM 983 O O . GLY A 1 121 ? -29.419 -21.692 -2.161 1.00 73.69 121 GLY A O 1
ATOM 984 N N . PHE A 1 122 ? -28.503 -21.633 -0.107 1.00 78.94 122 PHE A N 1
ATOM 985 C CA . PHE A 1 122 ? -28.174 -20.207 -0.161 1.00 78.94 122 PHE A CA 1
ATOM 986 C C . PHE A 1 122 ? -27.052 -19.921 -1.165 1.00 78.94 122 PHE A C 1
ATOM 988 O O . PHE A 1 122 ? -26.120 -20.709 -1.364 1.00 78.94 122 PHE A O 1
ATOM 995 N N . THR A 1 123 ? -27.124 -18.752 -1.798 1.00 78.31 123 THR A N 1
ATOM 996 C CA . THR A 1 123 ? -26.089 -18.297 -2.725 1.00 78.31 123 THR A CA 1
ATOM 997 C C . THR A 1 123 ? -24.831 -17.862 -1.974 1.00 78.31 123 THR A C 1
ATOM 999 O O . THR A 1 123 ? -24.872 -17.414 -0.830 1.00 78.31 123 THR A O 1
ATOM 1002 N N . GLU A 1 124 ? -23.677 -17.948 -2.640 1.00 75.44 124 GLU A N 1
ATOM 1003 C CA . GLU A 1 124 ? -22.378 -17.563 -2.061 1.00 75.44 124 GLU A CA 1
ATOM 1004 C C . GLU A 1 124 ? -22.378 -16.128 -1.504 1.00 75.44 124 GLU A C 1
ATOM 1006 O O . GLU A 1 124 ? -21.681 -15.842 -0.533 1.00 75.44 124 GLU A O 1
ATOM 1011 N N . ASN A 1 125 ? -23.178 -15.241 -2.101 1.00 76.19 125 ASN A N 1
ATOM 1012 C CA . ASN A 1 125 ? -23.299 -13.846 -1.688 1.00 76.19 125 ASN A CA 1
ATOM 1013 C C . ASN A 1 125 ? -24.149 -13.689 -0.415 1.00 76.19 125 ASN A C 1
ATOM 1015 O O . ASN A 1 125 ? -23.772 -12.925 0.465 1.00 76.19 125 ASN A O 1
ATOM 1019 N N . GLU A 1 126 ? -25.241 -14.444 -0.272 1.00 77.88 126 GLU A N 1
ATOM 1020 C CA . GLU A 1 126 ? -26.081 -14.418 0.938 1.00 77.88 126 GLU A CA 1
ATOM 1021 C C . GLU A 1 126 ? -25.337 -14.994 2.147 1.00 77.88 126 GLU A C 1
ATOM 1023 O O . GLU A 1 126 ? -25.470 -14.502 3.264 1.00 77.88 126 GLU A O 1
ATOM 1028 N N . ILE A 1 127 ? -24.497 -16.008 1.927 1.00 79.62 127 ILE A N 1
ATOM 1029 C CA . ILE A 1 127 ? -23.636 -16.573 2.974 1.00 79.62 127 ILE A CA 1
ATOM 1030 C C . ILE A 1 127 ? -22.563 -15.559 3.391 1.00 79.62 127 ILE A C 1
ATOM 1032 O O . ILE A 1 127 ? -22.284 -15.407 4.581 1.00 79.62 127 ILE A O 1
ATOM 1036 N N . CYS A 1 128 ? -21.990 -14.845 2.418 1.00 77.62 128 CYS A N 1
ATOM 1037 C CA . CYS A 1 128 ? -21.017 -13.778 2.650 1.00 77.62 128 CYS A CA 1
ATOM 1038 C C . CYS A 1 128 ? -21.603 -12.667 3.536 1.00 77.62 128 CYS A C 1
ATOM 1040 O O . CYS A 1 128 ? -20.928 -12.196 4.449 1.00 77.62 128 CYS A O 1
ATOM 1042 N N . GLU A 1 129 ? -22.860 -12.288 3.294 1.00 78.19 129 GLU A N 1
ATOM 1043 C CA . GLU A 1 129 ? -23.575 -11.263 4.059 1.00 78.19 129 GLU A CA 1
ATOM 1044 C C . GLU A 1 129 ? -24.006 -11.764 5.446 1.00 78.19 129 GLU A C 1
ATOM 1046 O O . GLU A 1 129 ? -23.787 -11.086 6.446 1.00 78.19 129 GLU A O 1
ATOM 1051 N N . LYS A 1 130 ? -24.548 -12.985 5.537 1.00 73.00 130 LYS A N 1
ATOM 1052 C CA . LYS A 1 130 ? -25.096 -13.539 6.785 1.00 73.00 130 LYS A CA 1
ATOM 1053 C C . LYS A 1 130 ? -24.028 -13.930 7.808 1.00 73.00 130 LYS A C 1
ATOM 1055 O O . LYS A 1 130 ? -24.274 -13.826 9.007 1.00 73.00 130 LYS A O 1
ATOM 1060 N N . LEU A 1 131 ? -22.861 -14.392 7.353 1.00 74.56 131 LEU A N 1
ATOM 1061 C CA . LEU A 1 131 ? -21.739 -14.739 8.235 1.00 74.56 131 LEU A CA 1
ATOM 1062 C C . LEU A 1 131 ? -20.650 -13.661 8.309 1.00 74.56 131 LEU A C 1
ATOM 1064 O O . LEU A 1 131 ? -19.693 -13.843 9.062 1.00 74.56 131 LEU A O 1
ATOM 1068 N N . SER A 1 132 ? -20.762 -12.564 7.551 1.00 73.31 132 SER A N 1
ATOM 1069 C CA . SER A 1 132 ? -19.694 -11.559 7.403 1.00 73.31 132 SER A CA 1
ATOM 1070 C C . SER A 1 132 ? -18.346 -12.190 7.020 1.00 73.31 132 SER A C 1
ATOM 1072 O O . SER A 1 132 ? -17.290 -11.831 7.544 1.00 73.31 132 SER A O 1
ATOM 1074 N N . ILE A 1 133 ? -18.388 -13.184 6.130 1.00 78.19 133 ILE A N 1
ATOM 1075 C CA . ILE A 1 133 ? -17.240 -13.989 5.698 1.00 78.19 133 ILE A CA 1
ATOM 1076 C C . ILE A 1 133 ? -16.909 -13.668 4.243 1.00 78.19 133 ILE A C 1
ATOM 1078 O O . ILE A 1 133 ? -17.804 -13.514 3.425 1.00 78.19 133 ILE A O 1
ATOM 1082 N N . GLY A 1 134 ? -15.624 -13.605 3.885 1.00 78.50 134 GLY A N 1
ATOM 1083 C CA . GLY A 1 134 ? -15.212 -13.303 2.513 1.00 78.50 134 GLY A CA 1
ATOM 1084 C C . GLY A 1 134 ? -15.594 -14.398 1.509 1.00 78.50 134 GLY A C 1
ATOM 1085 O O . GLY A 1 134 ? -15.492 -15.591 1.796 1.00 78.50 134 GLY A O 1
ATOM 1086 N N . LYS A 1 135 ? -15.931 -14.007 0.271 1.00 77.75 135 LYS A N 1
ATOM 1087 C CA . LYS A 1 135 ? -16.265 -14.935 -0.832 1.00 77.75 135 LYS A CA 1
ATOM 1088 C C . LYS A 1 135 ? -15.226 -16.050 -1.038 1.00 77.75 135 LYS A C 1
ATOM 1090 O O . LYS A 1 135 ? -15.583 -17.175 -1.380 1.00 77.75 135 LYS A O 1
ATOM 1095 N N . GLY A 1 136 ? -13.945 -15.751 -0.805 1.00 78.44 136 GLY A N 1
ATOM 1096 C CA . GLY A 1 136 ? -12.861 -16.736 -0.870 1.00 78.44 136 GLY A CA 1
ATOM 1097 C C . GLY A 1 136 ? -12.983 -17.851 0.174 1.00 78.44 136 GLY A C 1
ATOM 1098 O O . GLY A 1 136 ? -12.786 -19.014 -0.159 1.00 78.44 136 GLY A O 1
ATOM 1099 N N . GLU A 1 137 ? -13.371 -17.528 1.407 1.00 75.12 137 GLU A N 1
ATOM 1100 C CA . GLU A 1 137 ? -13.549 -18.513 2.482 1.00 75.12 137 GLU A CA 1
ATOM 1101 C C . GLU A 1 137 ? -14.769 -19.410 2.222 1.00 75.12 137 GLU A C 1
ATOM 1103 O O . GLU A 1 137 ? -14.683 -20.627 2.382 1.00 75.12 137 GLU A O 1
ATOM 1108 N N . VAL A 1 138 ? -15.869 -18.843 1.711 1.00 81.50 138 VAL A N 1
ATOM 1109 C CA . VAL A 1 138 ? -17.060 -19.613 1.303 1.00 81.50 138 VAL A CA 1
ATOM 1110 C C . VAL A 1 138 ? -16.720 -20.607 0.185 1.00 81.50 138 VAL A C 1
ATOM 1112 O O . VAL A 1 138 ? -17.107 -21.775 0.246 1.00 81.50 138 VAL A O 1
ATOM 1115 N N . LEU A 1 139 ? -15.948 -20.174 -0.819 1.00 80.38 139 LEU A N 1
ATOM 1116 C CA . LEU A 1 139 ? -15.513 -21.024 -1.932 1.00 80.38 139 LEU A CA 1
ATOM 1117 C C . LEU A 1 139 ? -14.564 -22.145 -1.492 1.00 80.38 139 LEU A C 1
ATOM 1119 O O . LEU A 1 139 ? -14.682 -23.266 -1.989 1.00 80.38 139 LEU A O 1
ATOM 1123 N N . LEU A 1 140 ? -13.651 -21.869 -0.556 1.00 80.19 140 LEU A N 1
ATOM 1124 C CA . LEU A 1 140 ? -12.749 -22.881 0.004 1.00 80.19 140 LEU A CA 1
ATOM 1125 C C . LEU A 1 140 ? -13.535 -23.988 0.709 1.00 80.19 140 LEU A C 1
ATOM 1127 O O . LEU A 1 140 ? -13.308 -25.171 0.458 1.00 80.19 140 LEU A O 1
ATOM 1131 N N . VAL A 1 141 ? -14.505 -23.609 1.540 1.00 78.62 141 VAL A N 1
ATOM 1132 C CA . VAL A 1 141 ? -15.351 -24.562 2.263 1.00 78.62 141 VAL A CA 1
ATOM 1133 C C . VAL A 1 141 ? -16.242 -25.356 1.297 1.00 78.62 141 VAL A C 1
ATOM 1135 O O . VAL A 1 141 ? -16.295 -26.582 1.377 1.00 78.62 141 VAL A O 1
ATOM 1138 N N . LYS A 1 142 ? -16.849 -24.696 0.303 1.00 77.88 142 LYS A N 1
ATOM 1139 C CA . LYS A 1 142 ? -17.599 -25.354 -0.783 1.00 77.88 142 LYS A CA 1
ATOM 1140 C C . LYS A 1 142 ? -16.746 -26.359 -1.569 1.00 77.88 142 LYS A C 1
ATOM 1142 O O . LYS A 1 142 ? -17.247 -27.404 -1.977 1.00 77.88 142 LYS A O 1
ATOM 1147 N N . GLY A 1 143 ? -15.468 -26.052 -1.789 1.00 75.50 143 GLY A N 1
ATOM 1148 C CA . GLY A 1 143 ? -14.514 -26.944 -2.449 1.00 75.50 143 GLY A CA 1
ATOM 1149 C C . GLY A 1 143 ? -14.152 -28.173 -1.612 1.00 75.50 143 GLY A C 1
ATOM 1150 O O . GLY A 1 143 ? -14.027 -29.263 -2.162 1.00 75.50 143 GLY A O 1
ATOM 1151 N N . LEU A 1 144 ? -14.042 -28.022 -0.290 1.00 76.06 144 LEU A N 1
ATOM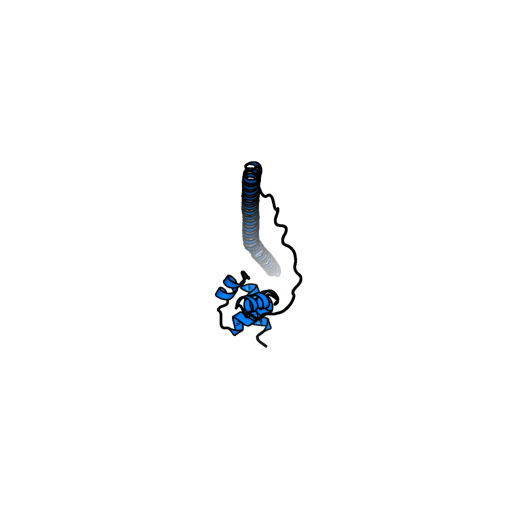 1152 C CA . LEU A 1 144 ? -13.729 -29.117 0.637 1.00 76.06 144 LEU A CA 1
ATOM 1153 C C . LEU A 1 144 ? -14.870 -30.137 0.778 1.00 76.06 144 LEU A C 1
ATOM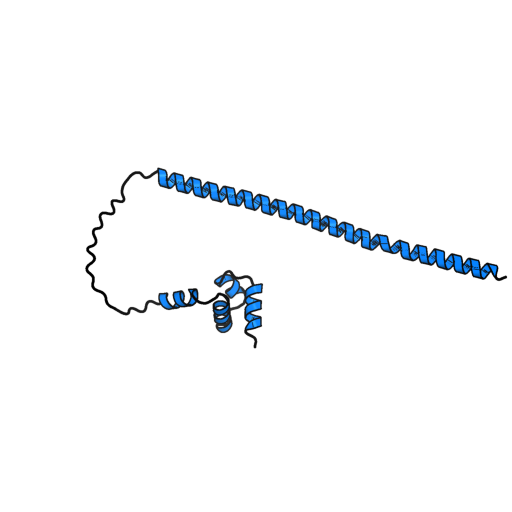 1155 O O . LEU A 1 144 ? -14.604 -31.321 0.971 1.00 76.06 144 LEU A O 1
ATOM 1159 N N . PHE A 1 145 ? -16.126 -29.695 0.671 1.00 68.94 145 PHE A N 1
ATOM 1160 C CA . PHE A 1 145 ? -17.304 -30.562 0.820 1.00 68.94 145 PHE A CA 1
ATOM 1161 C C . PHE A 1 145 ? -17.766 -31.246 -0.473 1.00 68.94 145 PHE A C 1
ATOM 1163 O O . PHE A 1 145 ? -18.650 -32.094 -0.429 1.00 68.94 145 PHE A O 1
ATOM 1170 N N . LYS A 1 146 ? -17.150 -30.932 -1.616 1.00 60.22 146 LYS A N 1
ATOM 1171 C CA . LYS A 1 146 ? -17.484 -31.481 -2.940 1.00 60.22 146 LYS A CA 1
ATOM 1172 C C . LYS A 1 146 ? -16.929 -32.895 -3.200 1.00 60.22 146 LYS A C 1
ATOM 1174 O O . LYS A 1 146 ? -16.561 -33.203 -4.333 1.00 60.22 146 LYS A O 1
ATOM 1179 N N . LYS A 1 147 ? -16.814 -33.724 -2.160 1.00 45.72 147 LYS A N 1
ATOM 1180 C CA . LYS A 1 147 ? -16.274 -35.082 -2.291 1.00 45.72 147 LYS A CA 1
ATOM 1181 C C . LYS A 1 147 ? -17.271 -36.031 -2.947 1.00 45.72 147 LYS A C 1
ATOM 1183 O O . LYS A 1 147 ? -18.461 -35.966 -2.574 1.00 45.72 147 LYS A O 1
#

Solvent-accessible surface area (backbone atoms only — not comparable to full-atom values): 9034 Å² total; per-residue (Å²): 121,74,66,59,59,54,53,53,53,53,50,50,53,53,54,51,53,56,55,59,66,61,58,60,60,57,60,53,50,54,52,52,51,53,53,50,53,52,52,56,48,52,53,52,52,51,50,53,52,49,55,51,50,52,53,52,51,52,51,52,48,51,53,49,52,55,50,50,61,58,60,77,71,61,94,80,85,84,80,86,79,73,88,71,81,83,78,91,73,90,78,88,81,93,73,93,57,80,64,62,63,59,59,59,54,73,75,47,56,73,66,56,55,52,48,52,42,51,75,72,66,54,51,71,64,58,49,24,65,76,66,74,42,57,64,67,59,56,50,51,50,56,61,71,68,70,117

Radius of gyration: 36.2 Å; Cα contacts (8 Å, |Δi|>4): 27; chains: 1; bounding box: 81×50×103 Å

Sequence (147 aa):
MPIILIIMGALLIFFNYKAIKKDENTFSNVLKYKKRDITDFEVKLGGIRKDMAESLTELQQEILELKTNRIDRNPLQEEDNLNLKIDNKIESIVDVKEEDVINNISKKGKSEQIKELLDMGFTENEICEKLSIGKGEVLLVKGLFKK

Nearest PDB structures (foldseek):
  2r0q-assembly1_E  TM=9.523E-01  e=1.250E+00  Staphylococcus aureus
  2r0q-assembly1_F  TM=3.828E-01  e=4.177E-01  Staphylococcus aureus

Organism: NCBI:txid52704

Secondary structure (DSSP, 8-state):
-THHHHHHHHHHHHHHHHHHHHHHHHHHHHHHHHHHHHHHHHHHHHHHHHHHHHHHHHHHHHHHHHHHHHHTT------------------------THHHHHHHHTS-HHHHHHHHHHTT--HHHHHHHHT--HHHHHHHHHHT--